Protein AF-A0A7C1R2R0-F1 (afdb_monomer_lite)

Radius of gyration: 21.99 Å; chains: 1; bounding box: 55×28×48 Å

pLDDT: mean 86.56, std 13.17, range [48.84, 98.44]

Secondary structure (DSSP, 8-state):
-HHHHHHHHHHHHHHHHTT--HHHHHHHTTPPTTHHHHHHTTSSPPPHHHHHHHHHHTT-------------HHHHHHHHHHHHHHHHHHHHHHHTT-

Structure (mmCIF, N/CA/C/O backbone):
data_AF-A0A7C1R2R0-F1
#
_entry.id   AF-A0A7C1R2R0-F1
#
loop_
_atom_site.group_PDB
_atom_site.id
_atom_site.type_symbol
_atom_site.label_atom_id
_atom_site.label_alt_id
_atom_site.label_comp_id
_atom_site.label_asym_id
_atom_site.label_entity_id
_atom_site.label_seq_id
_atom_site.pdbx_PDB_ins_code
_atom_site.Cartn_x
_atom_site.Cartn_y
_atom_site.Cartn_z
_atom_site.occupancy
_atom_site.B_iso_or_equiv
_atom_site.auth_seq_id
_atom_site.auth_comp_id
_atom_site.auth_asym_id
_atom_site.auth_atom_id
_atom_site.pdbx_PDB_model_num
ATOM 1 N N . MET A 1 1 ? -2.686 8.538 -13.644 1.00 67.88 1 MET A N 1
ATOM 2 C CA . MET A 1 1 ? -3.013 8.957 -12.246 1.00 67.88 1 MET A CA 1
ATOM 3 C C . MET A 1 1 ? -4.174 8.150 -11.672 1.00 67.88 1 MET A C 1
ATOM 5 O O . MET A 1 1 ? -4.159 7.861 -10.477 1.00 67.88 1 MET A O 1
ATOM 9 N N . ALA A 1 2 ? -5.168 7.780 -12.486 1.00 84.81 2 ALA A N 1
ATOM 10 C CA . ALA A 1 2 ? -6.289 6.938 -12.067 1.00 84.81 2 ALA A CA 1
ATOM 11 C C . ALA A 1 2 ? -5.832 5.548 -11.580 1.00 84.81 2 ALA A C 1
ATOM 13 O O . ALA A 1 2 ? -6.303 5.059 -10.558 1.00 84.81 2 ALA A O 1
ATOM 14 N N . GLU A 1 3 ? -4.840 4.964 -12.249 1.00 84.50 3 GLU A N 1
ATOM 15 C CA . GLU A 1 3 ? -4.231 3.666 -11.942 1.00 84.50 3 GLU A CA 1
ATOM 16 C C . GLU A 1 3 ? -3.586 3.676 -10.557 1.00 84.50 3 GLU A C 1
ATOM 18 O O . GLU A 1 3 ? -3.796 2.775 -9.748 1.00 84.50 3 GLU A O 1
ATOM 23 N N . TYR A 1 4 ? -2.849 4.747 -10.252 1.00 87.19 4 TYR A N 1
ATOM 24 C CA . TYR A 1 4 ? -2.237 4.931 -8.944 1.00 87.19 4 TYR A CA 1
ATOM 25 C C . TYR A 1 4 ? -3.295 5.087 -7.845 1.00 87.19 4 TYR A C 1
ATOM 27 O O . TYR A 1 4 ? -3.208 4.424 -6.814 1.00 87.19 4 TYR A O 1
ATOM 35 N N . ARG A 1 5 ? -4.338 5.902 -8.067 1.00 91.50 5 ARG A N 1
ATOM 36 C CA . ARG A 1 5 ? -5.448 6.037 -7.106 1.00 91.50 5 ARG A CA 1
ATOM 37 C C . ARG A 1 5 ? -6.160 4.707 -6.866 1.00 91.50 5 ARG A C 1
ATOM 39 O O . ARG A 1 5 ? -6.454 4.388 -5.718 1.00 91.50 5 ARG A O 1
ATOM 46 N N . ARG A 1 6 ? -6.372 3.911 -7.919 1.00 92.69 6 ARG A N 1
ATOM 47 C CA . ARG A 1 6 ? -6.936 2.558 -7.820 1.00 92.69 6 ARG A CA 1
ATOM 48 C C . ARG A 1 6 ? -6.047 1.642 -6.983 1.00 92.69 6 ARG A C 1
ATOM 50 O O . ARG A 1 6 ? -6.557 0.967 -6.094 1.00 92.69 6 ARG A O 1
ATOM 57 N N . LEU A 1 7 ? -4.733 1.649 -7.217 1.00 93.06 7 LEU A N 1
ATOM 58 C CA . LEU A 1 7 ? -3.778 0.879 -6.419 1.00 93.06 7 LEU A CA 1
ATOM 59 C C . LEU A 1 7 ? -3.842 1.262 -4.935 1.00 93.06 7 LEU A C 1
ATOM 61 O O . LEU A 1 7 ? -3.953 0.383 -4.086 1.00 93.06 7 LEU A O 1
ATOM 65 N N . ILE A 1 8 ? -3.818 2.560 -4.618 1.00 95.56 8 ILE A N 1
ATOM 66 C CA . ILE A 1 8 ? -3.942 3.024 -3.230 1.00 95.56 8 ILE A CA 1
ATOM 67 C C . ILE A 1 8 ? -5.283 2.597 -2.628 1.00 95.56 8 ILE A C 1
ATOM 69 O O . ILE A 1 8 ? -5.301 2.090 -1.511 1.00 95.56 8 ILE A O 1
ATOM 73 N N . GLY A 1 9 ? -6.383 2.705 -3.377 1.00 96.31 9 GLY A N 1
ATOM 74 C CA . GLY A 1 9 ? -7.696 2.221 -2.944 1.00 96.31 9 GLY A CA 1
ATOM 75 C C . GLY A 1 9 ? -7.699 0.733 -2.576 1.00 96.31 9 GLY A C 1
ATOM 76 O O . GLY A 1 9 ? -8.258 0.363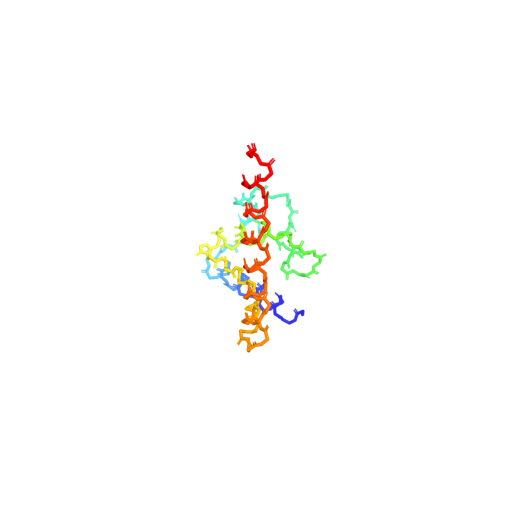 -1.547 1.00 96.31 9 GLY A O 1
ATOM 77 N N . LEU A 1 10 ? -7.013 -0.114 -3.351 1.00 96.56 10 LEU A N 1
ATOM 78 C CA . LEU A 1 10 ? -6.868 -1.544 -3.044 1.00 96.56 10 LEU A CA 1
ATOM 79 C C . LEU A 1 10 ? -6.063 -1.786 -1.757 1.00 96.56 10 LEU A C 1
ATOM 81 O O . LEU A 1 10 ? -6.443 -2.633 -0.947 1.00 96.56 10 LEU A O 1
ATOM 85 N N . LEU A 1 11 ? -4.980 -1.034 -1.540 1.00 97.50 11 LEU A N 1
ATOM 86 C CA . LEU A 1 11 ? -4.182 -1.127 -0.312 1.00 97.50 11 LEU A CA 1
ATOM 87 C C . LEU A 1 11 ? -4.986 -0.674 0.917 1.00 97.50 11 LEU A C 1
ATOM 89 O O . LEU A 1 11 ? -4.966 -1.350 1.946 1.00 97.50 11 LEU A O 1
ATOM 93 N N . VAL A 1 12 ? -5.745 0.420 0.799 1.00 98.19 12 VAL A N 1
ATOM 94 C CA . VAL A 1 12 ? -6.642 0.921 1.855 1.00 98.19 12 VAL A CA 1
ATOM 95 C C . VAL A 1 12 ? -7.717 -0.109 2.187 1.00 98.19 12 VAL A C 1
ATOM 97 O O . VAL A 1 12 ? -7.896 -0.451 3.357 1.00 98.19 12 VAL A O 1
ATOM 100 N N . ALA A 1 13 ? -8.394 -0.647 1.171 1.00 98.12 13 ALA A N 1
ATOM 101 C CA . ALA A 1 13 ? -9.424 -1.662 1.354 1.00 98.12 13 ALA A CA 1
ATOM 102 C C . ALA A 1 13 ? -8.856 -2.903 2.056 1.00 98.12 13 ALA A C 1
ATOM 104 O O . ALA A 1 13 ? -9.445 -3.399 3.016 1.00 98.12 13 ALA A O 1
ATOM 105 N N . ARG A 1 14 ? -7.665 -3.369 1.650 1.00 98.25 14 ARG A N 1
ATOM 106 C CA . ARG A 1 14 ? -7.008 -4.502 2.310 1.00 98.25 14 ARG A CA 1
ATOM 107 C C . ARG A 1 14 ? -6.654 -4.202 3.766 1.00 98.25 14 ARG A C 1
ATOM 109 O O . ARG A 1 14 ? -6.884 -5.047 4.628 1.00 98.25 14 ARG A O 1
ATOM 116 N N . ARG A 1 15 ? -6.130 -3.010 4.065 1.00 98.12 15 ARG A N 1
ATOM 117 C CA . ARG A 1 15 ? -5.848 -2.580 5.444 1.00 98.12 15 ARG A CA 1
ATOM 118 C C . ARG A 1 15 ? -7.113 -2.609 6.307 1.00 98.12 15 ARG A C 1
ATOM 120 O O . ARG A 1 15 ? -7.074 -3.121 7.425 1.00 98.12 15 ARG A O 1
ATOM 127 N N . GLN A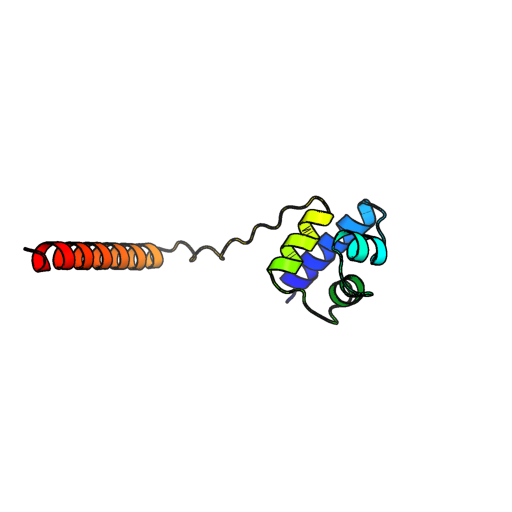 1 16 ? -8.224 -2.094 5.783 1.00 98.19 16 GLN A N 1
ATOM 128 C CA . GLN A 1 16 ? -9.516 -2.080 6.473 1.00 98.19 16 GLN A CA 1
ATOM 129 C C . GLN A 1 16 ? -10.073 -3.493 6.697 1.00 98.19 16 GLN A C 1
ATOM 131 O O . GLN A 1 16 ? -10.546 -3.781 7.793 1.00 98.19 16 GLN A O 1
ATOM 136 N N . GLN A 1 17 ? -9.949 -4.399 5.720 1.00 98.44 17 GLN A N 1
ATOM 137 C CA . GLN A 1 17 ? -10.317 -5.816 5.883 1.00 98.44 17 GLN A CA 1
ATOM 138 C C . GLN A 1 17 ? -9.545 -6.491 7.025 1.00 98.44 17 GLN A C 1
ATOM 140 O O . GLN A 1 17 ? -10.103 -7.302 7.758 1.00 98.44 17 GLN A O 1
ATOM 145 N N . LEU A 1 18 ? -8.269 -6.133 7.197 1.00 97.94 18 LEU A N 1
ATOM 146 C CA . LEU A 1 18 ? -7.420 -6.611 8.291 1.00 97.94 18 LEU A CA 1
ATOM 147 C C . LEU A 1 18 ? -7.668 -5.880 9.623 1.00 97.94 18 LEU A C 1
ATOM 149 O O . LEU A 1 18 ? -7.000 -6.187 10.607 1.00 97.94 18 LEU A O 1
ATOM 153 N N . LYS A 1 19 ? -8.599 -4.915 9.659 1.00 98.19 19 LYS A N 1
ATOM 154 C CA . LYS A 1 19 ? -8.914 -4.063 10.819 1.00 98.19 19 LYS A CA 1
ATOM 155 C C . LYS A 1 19 ? -7.700 -3.313 11.384 1.00 98.19 19 LYS A C 1
ATOM 157 O O . LYS A 1 19 ? -7.638 -3.044 12.577 1.00 98.19 19 LYS A O 1
ATOM 162 N N . LEU A 1 20 ? -6.740 -2.958 10.528 1.00 97.56 20 LEU A N 1
ATOM 163 C CA . LEU A 1 20 ? -5.549 -2.206 10.925 1.00 97.56 20 LEU A CA 1
ATOM 164 C C . LEU A 1 20 ? -5.780 -0.705 10.782 1.00 97.56 20 LEU A C 1
ATOM 166 O O . LEU A 1 20 ? -6.307 -0.237 9.768 1.00 97.56 20 LEU A O 1
ATOM 170 N N . THR A 1 21 ? -5.321 0.074 11.750 1.00 97.12 21 THR A N 1
ATOM 171 C CA . THR A 1 21 ? -5.240 1.531 11.637 1.00 97.12 21 THR A CA 1
ATOM 172 C C . THR A 1 21 ? -4.039 1.943 10.781 1.00 97.12 21 THR A C 1
ATOM 174 O O . THR A 1 21 ? -3.146 1.152 10.472 1.00 97.12 21 THR A O 1
ATOM 177 N N . GLN A 1 22 ? -3.991 3.213 10.373 1.00 96.81 22 GLN A N 1
ATOM 178 C CA . GLN A 1 22 ? -2.807 3.762 9.701 1.00 96.81 22 GLN A CA 1
ATOM 179 C C . GLN A 1 22 ? -1.578 3.750 10.626 1.00 96.81 22 GLN A C 1
ATOM 181 O O . GLN A 1 22 ? -0.457 3.573 10.148 1.00 96.81 22 GLN A O 1
ATOM 186 N N . VAL A 1 23 ? -1.791 3.914 11.938 1.00 96.38 23 VAL A N 1
ATOM 187 C CA . VAL A 1 23 ? -0.742 3.849 12.964 1.00 96.38 23 VAL A CA 1
ATOM 188 C C . VAL A 1 23 ? -0.169 2.438 13.040 1.00 96.38 23 VAL A C 1
ATOM 190 O O . VAL A 1 23 ? 1.045 2.291 12.954 1.00 96.38 23 VAL A O 1
ATOM 193 N N . ASP A 1 24 ? -1.012 1.402 13.060 1.00 96.44 24 ASP A N 1
ATOM 194 C CA . ASP A 1 24 ? -0.549 0.006 13.085 1.00 96.44 24 ASP A CA 1
ATOM 195 C C . ASP A 1 24 ? 0.365 -0.316 11.900 1.00 96.44 24 ASP A C 1
ATOM 197 O O . ASP A 1 24 ? 1.404 -0.959 12.059 1.00 96.44 24 ASP A O 1
ATOM 201 N N . VAL A 1 25 ? 0.009 0.159 10.700 1.00 96.44 25 VAL A N 1
ATOM 202 C CA . VAL A 1 25 ? 0.832 -0.047 9.500 1.00 96.44 25 VAL A CA 1
ATOM 203 C C . VAL A 1 25 ? 2.142 0.740 9.579 1.00 96.44 25 VAL A C 1
ATOM 205 O O . VAL A 1 25 ? 3.187 0.183 9.243 1.00 96.44 25 VAL A O 1
ATOM 208 N N . ASN A 1 26 ? 2.130 1.992 10.058 1.00 96.12 26 ASN A N 1
ATOM 209 C CA . ASN A 1 26 ? 3.372 2.743 10.290 1.00 96.12 26 ASN A CA 1
ATOM 210 C C . ASN A 1 26 ? 4.291 1.990 11.264 1.00 96.12 26 ASN A C 1
ATOM 212 O O . ASN A 1 26 ? 5.472 1.817 10.958 1.00 96.12 26 ASN A O 1
ATOM 216 N N . THR A 1 27 ? 3.749 1.481 12.374 1.00 95.12 27 THR A N 1
ATOM 217 C CA . THR A 1 27 ? 4.498 0.724 13.387 1.00 95.12 27 THR A CA 1
ATOM 218 C C . THR A 1 27 ? 5.096 -0.555 12.801 1.00 95.12 27 THR A C 1
ATOM 220 O O . THR A 1 27 ? 6.299 -0.785 12.939 1.00 95.12 27 THR A O 1
ATOM 223 N N . ARG A 1 28 ? 4.314 -1.351 12.058 1.00 95.00 28 ARG A N 1
ATOM 224 C CA . ARG A 1 28 ? 4.809 -2.561 11.366 1.00 95.00 28 ARG A CA 1
ATOM 225 C C . ARG A 1 28 ? 5.923 -2.244 10.366 1.00 95.00 28 ARG A C 1
ATOM 227 O O . ARG A 1 28 ? 6.949 -2.920 10.314 1.00 95.00 28 ARG A O 1
ATOM 234 N N . MET A 1 29 ? 5.773 -1.150 9.622 1.00 94.50 29 MET A N 1
ATOM 235 C CA . MET A 1 29 ? 6.776 -0.688 8.663 1.00 94.50 29 MET A CA 1
ATOM 236 C C . MET A 1 29 ? 7.944 0.082 9.304 1.00 94.50 29 MET A C 1
ATOM 238 O O . MET A 1 29 ? 8.879 0.448 8.586 1.00 94.50 29 MET A O 1
ATOM 242 N N . ARG A 1 30 ? 7.939 0.319 10.623 1.00 94.25 30 ARG A N 1
ATOM 243 C CA . ARG A 1 30 ? 8.914 1.176 11.326 1.00 94.25 30 ARG A CA 1
ATOM 244 C C . ARG A 1 30 ? 9.070 2.549 10.657 1.00 94.25 30 ARG A C 1
ATOM 246 O O . ARG A 1 30 ? 10.183 3.005 10.400 1.00 94.25 30 ARG A O 1
ATOM 253 N N . LEU A 1 31 ? 7.950 3.162 10.282 1.00 90.56 31 LEU A N 1
ATOM 254 C CA . LEU A 1 31 ? 7.911 4.488 9.666 1.00 90.56 31 LEU A CA 1
ATOM 255 C C . LEU A 1 31 ? 7.645 5.556 10.719 1.00 90.56 31 LEU A C 1
ATOM 257 O O . LEU A 1 31 ? 6.934 5.308 11.686 1.00 90.56 31 LEU A O 1
ATOM 261 N N . GLY A 1 32 ? 8.168 6.759 10.476 1.00 83.94 32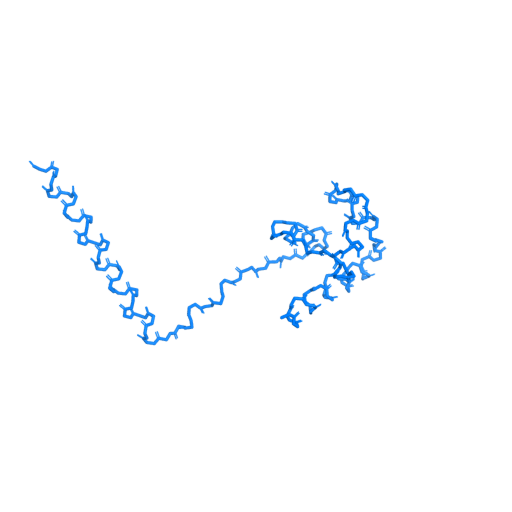 GLY A N 1
ATOM 262 C CA . GLY A 1 32 ? 7.795 7.933 11.258 1.00 83.94 32 GLY A CA 1
ATOM 263 C C . GLY A 1 32 ? 6.305 8.248 11.131 1.00 83.94 32 GLY A C 1
ATOM 264 O O . GLY A 1 32 ? 5.666 7.926 10.118 1.00 83.94 32 GLY A O 1
ATOM 265 N N . ASP A 1 33 ? 5.777 8.907 12.158 1.00 78.81 33 ASP A N 1
ATOM 266 C CA . ASP A 1 33 ? 4.344 9.104 12.327 1.00 78.81 33 ASP A CA 1
ATOM 267 C C . ASP A 1 33 ? 3.685 9.747 11.096 1.00 78.81 33 ASP A C 1
ATOM 269 O O . ASP A 1 33 ? 4.212 10.647 10.428 1.00 78.81 33 ASP A O 1
ATOM 273 N N . ASN A 1 34 ? 2.493 9.243 10.776 1.00 91.12 34 ASN A N 1
ATOM 274 C CA . ASN A 1 34 ? 1.604 9.734 9.721 1.00 91.12 34 ASN A CA 1
ATOM 275 C C . ASN A 1 34 ? 2.083 9.551 8.266 1.00 91.12 34 ASN A C 1
ATOM 277 O O . ASN A 1 34 ? 1.511 10.170 7.362 1.00 91.12 34 ASN A O 1
ATOM 281 N N . LEU A 1 35 ? 3.084 8.710 7.965 1.00 94.19 35 LEU A N 1
ATOM 282 C CA . LEU A 1 35 ? 3.442 8.445 6.559 1.00 94.19 35 LEU A CA 1
ATOM 283 C C . LEU A 1 35 ? 2.315 7.751 5.785 1.00 94.19 35 LEU A C 1
ATOM 285 O O . LEU A 1 35 ? 1.928 8.250 4.728 1.00 94.19 35 LEU A O 1
ATOM 289 N N . VAL A 1 36 ? 1.749 6.669 6.327 1.00 96.19 36 VAL A N 1
ATOM 290 C CA . VAL A 1 36 ? 0.626 5.952 5.694 1.00 96.19 36 VAL A CA 1
ATOM 291 C C . VAL A 1 36 ? -0.584 6.874 5.515 1.00 96.19 36 VAL A C 1
ATOM 293 O O . VAL A 1 36 ? -1.165 6.905 4.437 1.00 96.19 36 VAL A O 1
ATOM 296 N N . ASN A 1 37 ? -0.902 7.721 6.503 1.00 96.50 37 ASN A N 1
ATOM 297 C CA . ASN A 1 37 ? -1.961 8.729 6.370 1.00 96.50 37 ASN A CA 1
ATOM 298 C C . ASN A 1 37 ? -1.731 9.657 5.163 1.00 96.50 37 ASN A C 1
ATOM 300 O O . ASN A 1 37 ? -2.649 9.905 4.380 1.00 96.50 37 ASN A O 1
ATOM 304 N N . ARG A 1 38 ? -0.498 10.143 4.976 1.00 95.94 38 ARG A N 1
ATOM 305 C CA . ARG A 1 38 ? -0.153 11.005 3.837 1.00 95.94 38 ARG A CA 1
ATOM 306 C C . ARG A 1 38 ? -0.226 10.274 2.499 1.00 95.94 38 ARG A C 1
ATOM 308 O O . ARG A 1 38 ? -0.595 10.905 1.510 1.00 95.94 38 ARG A O 1
ATOM 315 N N . TRP A 1 39 ? 0.115 8.987 2.465 1.00 96.12 39 TRP A N 1
ATOM 316 C CA . TRP A 1 39 ? 0.002 8.159 1.262 1.00 96.12 39 TRP A CA 1
ATOM 317 C C . TRP A 1 39 ? -1.456 7.915 0.874 1.00 96.12 39 TRP A C 1
ATOM 319 O O . TRP A 1 39 ? -1.820 8.129 -0.279 1.00 96.12 39 TRP A O 1
ATOM 329 N N . GLU A 1 40 ? -2.303 7.546 1.834 1.00 96.31 40 GLU A N 1
ATOM 330 C CA . GLU A 1 40 ? -3.729 7.284 1.592 1.00 96.31 40 GLU A CA 1
ATOM 331 C C . GLU A 1 40 ? -4.495 8.543 1.166 1.00 96.31 40 GLU A C 1
ATOM 333 O O . GLU A 1 40 ? -5.407 8.464 0.349 1.00 96.31 40 GLU A O 1
ATOM 338 N N . ASN A 1 41 ? -4.086 9.715 1.660 1.00 95.69 41 ASN A N 1
ATOM 339 C CA . ASN A 1 41 ? -4.681 11.004 1.295 1.00 95.69 41 ASN A CA 1
ATOM 340 C C . ASN A 1 41 ? -4.011 11.682 0.090 1.00 95.69 41 ASN A C 1
ATOM 342 O O . ASN A 1 41 ? -4.274 12.855 -0.172 1.00 95.69 41 ASN A O 1
ATOM 346 N N . PHE A 1 42 ? -3.115 10.994 -0.625 1.00 94.81 42 PHE A N 1
ATOM 347 C CA . PHE A 1 42 ? -2.401 11.534 -1.792 1.00 94.81 42 PHE A CA 1
ATOM 348 C C . PHE A 1 42 ? -1.595 12.819 -1.518 1.00 94.81 42 PHE A C 1
ATOM 350 O O . PHE A 1 42 ? -1.232 13.537 -2.447 1.00 94.81 42 PHE A O 1
ATOM 357 N N . ARG A 1 43 ? -1.278 13.108 -0.249 1.00 94.50 43 ARG A N 1
ATOM 358 C CA . ARG A 1 43 ? -0.447 14.257 0.156 1.00 94.50 43 ARG A CA 1
ATOM 359 C C . ARG A 1 43 ? 1.039 13.999 -0.084 1.00 94.50 43 ARG A C 1
ATOM 361 O O . ARG A 1 43 ? 1.833 14.931 -0.140 1.00 94.50 43 ARG A O 1
ATOM 368 N N . ARG A 1 44 ? 1.432 12.726 -0.172 1.00 91.81 44 ARG A N 1
ATOM 369 C CA . ARG A 1 44 ? 2.791 12.285 -0.495 1.00 91.81 44 ARG A CA 1
ATOM 370 C C . ARG A 1 44 ? 2.740 10.940 -1.204 1.00 91.81 44 ARG A C 1
ATOM 372 O O . ARG A 1 44 ? 1.907 10.106 -0.874 1.00 91.81 44 ARG A O 1
ATOM 379 N N . PHE A 1 45 ? 3.691 10.698 -2.096 1.00 90.81 45 PHE A N 1
ATOM 380 C CA . PHE A 1 45 ? 3.844 9.412 -2.769 1.00 90.81 45 PHE A CA 1
ATOM 381 C C . PHE A 1 45 ? 4.910 8.555 -2.058 1.00 90.81 45 PHE A C 1
ATOM 383 O O . PHE A 1 45 ? 5.988 9.070 -1.729 1.00 90.81 45 PHE A O 1
ATOM 390 N N . PRO A 1 46 ? 4.651 7.261 -1.796 1.00 90.81 46 PRO A N 1
ATOM 391 C CA . PRO A 1 46 ? 5.691 6.326 -1.404 1.00 90.81 46 PRO A CA 1
ATOM 392 C C . PRO A 1 46 ? 6.664 6.135 -2.570 1.00 90.81 46 PRO A C 1
ATOM 394 O O . PRO A 1 46 ? 6.255 5.979 -3.719 1.00 90.81 46 PRO A O 1
ATOM 397 N N . LYS A 1 47 ? 7.966 6.087 -2.273 1.00 89.31 47 LYS A N 1
ATOM 398 C CA . LYS A 1 47 ? 8.957 5.604 -3.245 1.00 89.31 47 LYS A CA 1
ATOM 399 C C . LYS A 1 47 ? 8.698 4.120 -3.542 1.00 89.31 47 LYS A C 1
ATOM 401 O O . LYS A 1 47 ? 8.196 3.410 -2.671 1.00 89.31 47 LYS A O 1
ATOM 406 N N . GLY A 1 48 ? 9.100 3.637 -4.720 1.00 87.88 48 GLY A N 1
ATOM 407 C CA . GLY A 1 48 ? 8.856 2.256 -5.174 1.00 87.88 48 GLY A CA 1
ATOM 408 C C . GLY A 1 48 ? 9.100 1.168 -4.111 1.00 87.88 48 GLY A C 1
ATOM 409 O O . GLY A 1 48 ? 8.172 0.423 -3.799 1.00 87.88 48 GLY A O 1
ATOM 410 N N . PRO A 1 49 ? 10.277 1.119 -3.453 1.00 90.69 49 PRO A N 1
ATOM 411 C CA . PRO A 1 49 ? 10.544 0.134 -2.399 1.00 90.69 49 PRO A CA 1
ATOM 412 C C . PRO A 1 49 ? 9.582 0.211 -1.202 1.00 90.69 49 PRO A C 1
ATOM 414 O O . PRO A 1 49 ? 9.228 -0.812 -0.619 1.00 90.69 49 PRO A O 1
ATOM 417 N N . MET A 1 50 ? 9.120 1.413 -0.844 1.00 92.75 50 MET A N 1
ATOM 418 C CA . MET A 1 50 ? 8.155 1.610 0.243 1.00 92.75 50 MET A CA 1
ATOM 419 C C . MET A 1 50 ? 6.752 1.166 -0.132 1.00 92.75 50 MET A C 1
ATOM 421 O O . MET A 1 50 ? 6.064 0.593 0.706 1.00 92.75 50 MET A O 1
ATOM 425 N N . LEU A 1 51 ? 6.352 1.357 -1.386 1.00 93.19 51 LEU A N 1
ATOM 426 C CA . LEU A 1 51 ? 5.081 0.845 -1.889 1.00 93.19 51 LEU A CA 1
ATOM 427 C C . LEU A 1 51 ? 5.054 -0.691 -1.873 1.00 93.19 51 LEU A C 1
ATOM 429 O O . LEU A 1 51 ? 4.076 -1.289 -1.430 1.00 93.19 51 LEU A O 1
ATOM 433 N N . ILE A 1 52 ? 6.155 -1.330 -2.284 1.00 93.31 52 ILE A N 1
ATOM 434 C CA . ILE A 1 52 ? 6.306 -2.792 -2.230 1.00 93.31 52 ILE A CA 1
ATOM 435 C C . ILE A 1 52 ? 6.252 -3.285 -0.781 1.00 93.31 52 ILE A C 1
ATOM 437 O O . ILE A 1 52 ? 5.551 -4.253 -0.484 1.00 93.31 52 ILE A O 1
ATOM 441 N N . ARG A 1 53 ? 6.968 -2.619 0.133 1.00 94.62 53 ARG A N 1
ATOM 442 C CA . ARG A 1 53 ? 6.953 -2.974 1.556 1.00 94.62 53 ARG A CA 1
ATOM 443 C C . ARG A 1 53 ? 5.560 -2.821 2.163 1.00 94.62 53 ARG A C 1
ATOM 445 O O . ARG A 1 53 ? 5.120 -3.719 2.867 1.00 94.62 53 ARG A O 1
ATOM 452 N N . TRP A 1 54 ? 4.856 -1.735 1.853 1.00 96.00 54 TRP A N 1
ATOM 453 C CA . TRP A 1 54 ? 3.494 -1.509 2.334 1.00 96.00 54 TRP A CA 1
ATOM 454 C C . TRP A 1 54 ? 2.546 -2.626 1.889 1.00 96.00 54 TRP A C 1
ATOM 456 O O . TRP A 1 54 ? 1.833 -3.184 2.718 1.00 96.00 54 TRP A O 1
ATOM 466 N N . ALA A 1 55 ? 2.596 -3.023 0.615 1.00 96.38 55 ALA A N 1
ATOM 467 C CA . ALA A 1 55 ? 1.818 -4.158 0.125 1.00 96.38 55 ALA A CA 1
ATOM 468 C C . ALA A 1 55 ? 2.142 -5.455 0.893 1.00 96.38 55 ALA A C 1
ATOM 470 O O . ALA A 1 55 ? 1.224 -6.159 1.314 1.00 96.38 55 ALA A O 1
ATOM 471 N N . ARG A 1 56 ? 3.429 -5.737 1.143 1.00 95.94 56 ARG A N 1
ATOM 472 C CA . ARG A 1 56 ? 3.860 -6.930 1.895 1.00 95.94 56 ARG A CA 1
ATOM 473 C C . ARG A 1 56 ? 3.322 -6.965 3.326 1.00 95.94 56 ARG A C 1
ATOM 475 O O . ARG A 1 56 ? 2.845 -8.014 3.742 1.00 95.94 56 ARG A O 1
ATOM 482 N N . GLU A 1 57 ? 3.328 -5.843 4.047 1.00 96.25 57 GLU A N 1
ATOM 483 C CA . GLU A 1 57 ? 2.769 -5.770 5.414 1.00 96.25 57 GLU A CA 1
ATOM 484 C C . GLU A 1 57 ? 1.257 -6.044 5.471 1.00 96.25 57 GLU A C 1
ATOM 486 O O . GLU A 1 57 ? 0.717 -6.411 6.515 1.00 96.25 57 GLU A O 1
ATOM 491 N N . LEU A 1 58 ? 0.564 -5.883 4.342 1.00 97.44 58 LEU A N 1
ATOM 492 C CA . LEU A 1 58 ? -0.855 -6.202 4.182 1.00 97.44 58 LEU A CA 1
ATOM 493 C C . LEU A 1 58 ? -1.095 -7.624 3.636 1.00 97.44 58 LEU A C 1
ATOM 495 O O . LEU A 1 58 ? -2.231 -7.985 3.302 1.00 97.44 58 LEU A O 1
ATOM 499 N N . GLY A 1 59 ? -0.036 -8.433 3.528 1.00 96.25 59 GLY A N 1
ATOM 500 C CA . GLY A 1 59 ? -0.080 -9.788 2.979 1.00 96.25 59 GLY A CA 1
ATOM 501 C C . GLY A 1 59 ? -0.291 -9.828 1.464 1.00 96.25 59 GLY A C 1
ATOM 502 O O . GLY A 1 59 ? -0.795 -10.819 0.944 1.00 96.25 59 GLY A O 1
ATOM 503 N N . LEU A 1 60 ? 0.045 -8.749 0.752 1.00 95.88 60 LEU A N 1
ATOM 504 C CA . LEU A 1 60 ? -0.080 -8.652 -0.700 1.00 95.88 60 LEU A CA 1
ATOM 505 C C . LEU A 1 60 ? 1.288 -8.728 -1.378 1.00 95.88 60 LEU A C 1
ATOM 507 O O . LEU A 1 60 ? 2.313 -8.295 -0.846 1.00 95.88 60 LEU A O 1
ATOM 511 N N . ARG A 1 61 ? 1.290 -9.214 -2.620 1.00 91.25 61 ARG A N 1
ATOM 512 C CA . ARG A 1 61 ? 2.453 -9.171 -3.506 1.00 91.25 61 ARG A CA 1
ATOM 513 C C . ARG A 1 61 ? 2.230 -8.106 -4.572 1.00 91.25 61 ARG A C 1
ATOM 515 O O . ARG A 1 61 ? 1.322 -8.230 -5.386 1.00 91.25 61 ARG A O 1
ATOM 522 N N . LEU A 1 62 ? 3.076 -7.078 -4.583 1.00 88.94 62 LEU A N 1
ATOM 523 C CA . LEU A 1 62 ? 3.109 -6.114 -5.679 1.00 88.94 62 LEU A CA 1
ATOM 524 C C . LEU A 1 62 ? 3.930 -6.707 -6.831 1.00 88.94 62 LEU A C 1
ATOM 526 O O . LEU A 1 62 ? 5.092 -7.069 -6.634 1.00 88.94 62 LEU A O 1
ATOM 530 N N . ILE A 1 63 ? 3.332 -6.816 -8.014 1.00 84.19 63 ILE A N 1
ATOM 531 C CA . ILE A 1 63 ? 4.022 -7.232 -9.236 1.00 84.19 63 ILE A CA 1
ATOM 532 C C . ILE A 1 63 ? 4.188 -5.980 -10.085 1.00 84.19 63 ILE A C 1
ATOM 534 O O . ILE A 1 63 ? 3.205 -5.380 -10.512 1.00 84.19 63 ILE A O 1
ATOM 538 N N . VAL A 1 64 ? 5.437 -5.567 -10.286 1.00 76.12 64 VAL A N 1
ATOM 539 C CA . VAL A 1 64 ? 5.765 -4.538 -11.267 1.00 76.12 64 VAL A CA 1
ATOM 540 C C . VAL A 1 64 ? 6.095 -5.278 -12.545 1.00 76.12 64 VAL A C 1
ATOM 542 O O . VAL A 1 64 ? 7.199 -5.790 -12.712 1.00 76.12 64 VAL A O 1
ATOM 545 N N . SER A 1 65 ? 5.114 -5.380 -13.425 1.00 73.62 65 SER A N 1
ATOM 546 C CA . SER A 1 65 ? 5.410 -5.625 -14.821 1.00 73.62 65 SER A CA 1
ATOM 547 C C . SER A 1 65 ? 5.886 -4.295 -15.392 1.00 73.62 65 SER A C 1
ATOM 549 O O . SER A 1 65 ? 5.215 -3.272 -15.222 1.00 73.62 65 SER A O 1
ATOM 551 N N . SER A 1 66 ? 7.015 -4.295 -16.105 1.00 62.06 66 SER A N 1
ATOM 552 C CA . SER A 1 66 ? 7.120 -3.333 -17.202 1.00 62.06 66 SER A CA 1
ATOM 553 C C . SER A 1 66 ? 5.817 -3.485 -17.989 1.00 62.06 66 SER A C 1
ATOM 555 O O . SER A 1 66 ? 5.392 -4.640 -18.151 1.00 62.06 66 SER A O 1
ATOM 557 N N . PRO A 1 67 ? 5.158 -2.410 -18.473 1.00 56.62 67 PRO A N 1
ATOM 558 C CA . PRO A 1 67 ? 4.314 -2.628 -19.635 1.00 56.62 67 PRO A CA 1
ATOM 559 C C . PRO A 1 67 ? 5.190 -3.471 -20.548 1.00 56.62 67 PRO A C 1
ATOM 561 O O . PRO A 1 67 ? 6.384 -3.165 -20.712 1.00 56.62 67 PRO A O 1
ATOM 564 N N . CYS A 1 68 ? 4.678 -4.630 -20.957 1.00 48.84 68 CYS A N 1
ATOM 565 C CA . CYS A 1 68 ? 5.260 -5.327 -22.081 1.00 48.84 68 CYS A CA 1
ATOM 566 C C . CYS A 1 68 ? 5.714 -4.214 -23.025 1.00 48.84 68 CYS A C 1
ATOM 568 O O . CYS A 1 68 ? 4.931 -3.307 -23.305 1.00 48.84 68 CYS A O 1
ATOM 570 N N . LEU A 1 69 ? 6.998 -4.190 -23.403 1.00 49.84 69 LEU A N 1
ATOM 571 C CA . LEU A 1 69 ? 7.315 -3.708 -24.740 1.00 49.84 69 LEU A CA 1
ATOM 572 C C . LEU A 1 69 ? 6.192 -4.307 -25.566 1.00 49.84 69 LEU A C 1
ATOM 574 O O . LEU A 1 69 ? 6.149 -5.538 -25.582 1.00 49.84 69 LEU A O 1
ATOM 578 N N . ASP A 1 70 ? 5.193 -3.513 -25.975 1.00 49.72 70 ASP A N 1
ATOM 579 C CA . ASP A 1 70 ? 3.981 -4.066 -26.567 1.00 49.72 70 ASP A CA 1
ATOM 580 C C . ASP A 1 70 ? 4.511 -5.005 -27.631 1.00 49.72 70 ASP A C 1
ATOM 582 O O . ASP A 1 70 ? 5.244 -4.537 -28.510 1.00 49.72 70 ASP A O 1
ATOM 586 N N . TYR A 1 71 ? 4.349 -6.320 -27.415 1.00 52.22 71 TYR A N 1
ATOM 587 C CA . TYR A 1 71 ? 5.120 -7.298 -28.166 1.00 52.22 71 TYR A CA 1
ATOM 588 C C . TYR A 1 71 ? 4.540 -7.214 -29.560 1.00 52.22 71 TYR A C 1
ATOM 590 O O . TYR A 1 71 ? 3.451 -7.700 -29.851 1.00 52.22 71 TYR A O 1
ATOM 598 N N . THR A 1 72 ? 5.222 -6.438 -30.375 1.00 57.50 72 THR A N 1
ATOM 599 C CA . THR A 1 72 ? 4.812 -6.012 -31.692 1.00 57.50 72 THR A CA 1
ATOM 600 C C . THR A 1 72 ? 5.875 -6.556 -32.628 1.00 57.50 72 THR A C 1
ATOM 602 O O . THR A 1 72 ? 7.033 -6.718 -32.243 1.00 57.50 72 THR A O 1
ATOM 605 N N . PRO A 1 73 ? 5.563 -6.791 -33.902 1.00 63.22 73 PRO A N 1
ATOM 606 C CA . PRO A 1 73 ? 6.583 -7.195 -34.870 1.00 63.22 73 PRO A CA 1
ATOM 607 C C . PRO A 1 73 ? 7.792 -6.232 -34.936 1.00 63.22 73 PRO A C 1
ATOM 609 O O . PRO A 1 73 ? 8.875 -6.600 -35.388 1.00 63.22 73 PRO A O 1
ATOM 612 N N . ALA A 1 74 ? 7.635 -4.986 -34.469 1.00 65.00 74 ALA A N 1
ATOM 613 C CA . ALA A 1 74 ? 8.726 -4.031 -34.305 1.00 65.00 74 ALA A CA 1
ATOM 614 C C . ALA A 1 74 ? 9.686 -4.396 -33.155 1.00 65.00 74 ALA A C 1
ATOM 616 O O . ALA A 1 74 ? 10.898 -4.232 -33.309 1.00 65.00 74 ALA A O 1
ATOM 617 N N . THR A 1 75 ? 9.187 -4.925 -32.031 1.00 65.75 75 THR A N 1
ATOM 618 C CA . THR A 1 75 ? 10.033 -5.366 -30.911 1.00 65.75 75 THR A CA 1
ATOM 619 C C . THR A 1 75 ? 10.885 -6.579 -31.280 1.00 65.75 75 THR A C 1
ATOM 621 O O . THR A 1 75 ? 12.043 -6.618 -30.871 1.00 65.75 75 THR A O 1
ATOM 624 N N . ASP A 1 76 ? 10.389 -7.490 -32.130 1.00 70.06 76 ASP A N 1
ATOM 625 C CA . ASP A 1 76 ? 11.183 -8.619 -32.651 1.00 70.06 76 ASP A CA 1
ATOM 626 C C . ASP A 1 76 ? 12.413 -8.136 -33.423 1.00 70.06 76 ASP A C 1
ATOM 628 O O . ASP A 1 76 ? 13.532 -8.565 -33.149 1.00 70.06 76 ASP A O 1
ATOM 632 N N . LYS A 1 77 ? 12.233 -7.168 -34.329 1.00 76.00 77 LYS A N 1
ATOM 633 C CA . LYS A 1 77 ? 13.339 -6.611 -35.125 1.00 76.00 77 LYS A CA 1
ATOM 634 C C . LYS A 1 77 ? 14.378 -5.899 -34.261 1.00 76.00 77 LYS A C 1
ATOM 636 O O . LYS A 1 77 ? 15.577 -6.011 -34.518 1.00 76.00 77 LYS A O 1
ATOM 641 N N . VAL A 1 78 ? 13.935 -5.163 -33.240 1.00 77.50 78 VAL A N 1
ATOM 642 C CA . VAL A 1 78 ? 14.838 -4.459 -32.315 1.00 77.50 78 VAL A CA 1
ATOM 643 C C . VAL A 1 78 ? 15.617 -5.451 -31.455 1.00 77.50 78 VAL A C 1
ATOM 645 O O . VAL A 1 78 ? 16.828 -5.291 -31.285 1.00 77.50 78 VAL A O 1
ATOM 648 N N . LEU A 1 79 ? 14.957 -6.489 -30.939 1.00 79.00 79 LEU A N 1
ATOM 649 C CA . LEU A 1 79 ? 15.613 -7.543 -30.168 1.00 79.00 79 LEU A CA 1
ATOM 650 C C . LEU A 1 79 ?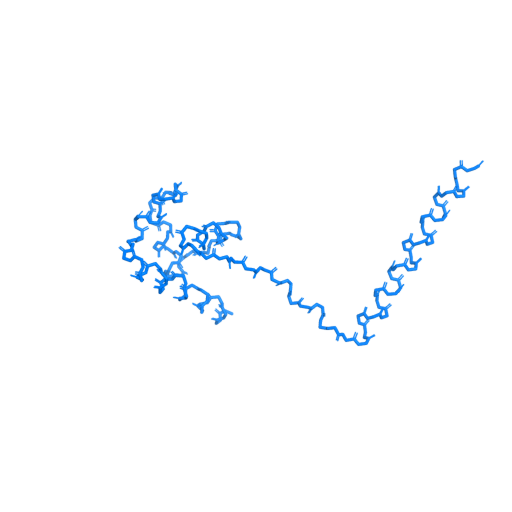 16.601 -8.328 -31.035 1.00 79.00 79 LEU A C 1
ATOM 652 O O . LEU A 1 79 ? 17.753 -8.486 -30.637 1.00 79.00 79 LEU A O 1
ATOM 656 N N . GLU A 1 80 ? 16.210 -8.729 -32.245 1.00 83.81 80 GLU A N 1
ATOM 657 C CA . GLU A 1 80 ? 17.080 -9.438 -33.187 1.00 83.81 80 GLU A CA 1
ATOM 658 C C . GLU A 1 80 ? 18.329 -8.616 -33.541 1.00 83.81 80 GLU A C 1
ATOM 660 O O . GLU A 1 80 ? 19.452 -9.125 -33.483 1.00 83.81 80 GLU A O 1
ATOM 665 N N . TYR A 1 81 ? 18.161 -7.324 -33.842 1.00 83.56 81 TYR A N 1
ATOM 666 C CA . TYR A 1 81 ? 19.282 -6.414 -34.084 1.00 83.56 81 TYR A CA 1
ATOM 667 C C . TYR A 1 81 ? 20.201 -6.304 -32.861 1.00 83.56 81 TYR A C 1
ATOM 669 O O . TYR A 1 81 ? 21.426 -6.366 -32.987 1.00 83.56 81 TYR A O 1
ATOM 677 N N . THR A 1 82 ? 19.619 -6.178 -31.668 1.00 84.44 82 THR A N 1
ATOM 678 C CA . THR A 1 82 ? 20.377 -6.042 -30.420 1.00 84.44 82 THR A CA 1
ATOM 679 C C . THR A 1 82 ? 21.183 -7.306 -30.128 1.00 84.44 82 THR A C 1
ATOM 681 O O . THR A 1 82 ? 22.377 -7.213 -29.838 1.00 84.44 82 THR A O 1
ATOM 684 N N . PHE A 1 83 ? 20.587 -8.491 -30.284 1.00 93.00 83 PHE A N 1
ATOM 685 C CA . PHE A 1 83 ? 21.288 -9.765 -30.112 1.00 93.00 83 PHE A CA 1
ATOM 686 C C . PHE A 1 83 ? 22.406 -9.952 -31.139 1.00 93.00 83 PHE A C 1
ATOM 688 O O . PHE A 1 83 ? 23.516 -10.329 -30.761 1.00 93.00 83 PHE A O 1
ATOM 695 N N . LYS A 1 84 ? 22.166 -9.611 -32.414 1.00 91.44 84 LYS A N 1
ATOM 696 C CA . LYS A 1 84 ? 23.206 -9.628 -33.456 1.00 91.44 84 LYS A CA 1
ATOM 697 C C . LYS A 1 84 ? 24.380 -8.720 -33.097 1.00 91.44 84 LYS A C 1
ATOM 699 O O . LYS A 1 84 ? 25.531 -9.132 -33.220 1.00 91.44 84 LY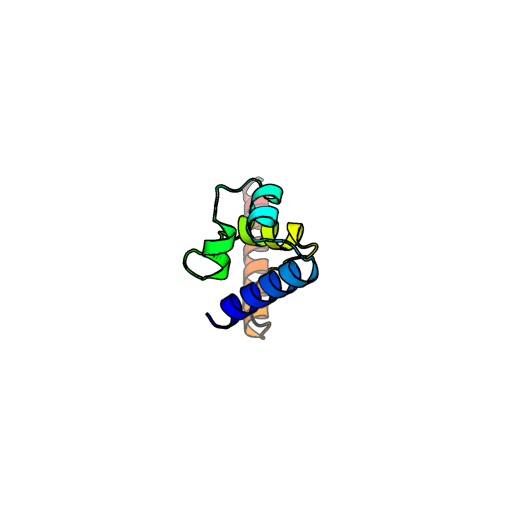S A O 1
ATOM 704 N N . LYS A 1 85 ? 24.105 -7.510 -32.607 1.00 89.88 85 LYS A N 1
ATOM 705 C CA . LYS A 1 85 ? 25.144 -6.545 -32.228 1.00 89.88 85 LYS A CA 1
ATOM 706 C C . LYS A 1 85 ? 25.970 -7.028 -31.033 1.00 89.88 85 LYS A C 1
ATOM 708 O O . LYS A 1 85 ? 27.195 -6.950 -31.073 1.00 89.88 85 LYS A O 1
ATOM 713 N N . ILE A 1 86 ? 25.316 -7.588 -30.013 1.00 91.81 86 ILE A N 1
ATOM 714 C CA . ILE A 1 86 ? 25.992 -8.180 -28.848 1.00 91.81 86 ILE A CA 1
ATOM 715 C C . ILE A 1 86 ? 26.889 -9.349 -29.278 1.00 91.81 86 ILE A C 1
ATOM 717 O O . ILE A 1 86 ? 28.039 -9.423 -28.844 1.00 91.81 86 ILE A O 1
ATOM 721 N N . ALA A 1 87 ? 26.402 -10.230 -30.156 1.00 90.38 87 ALA 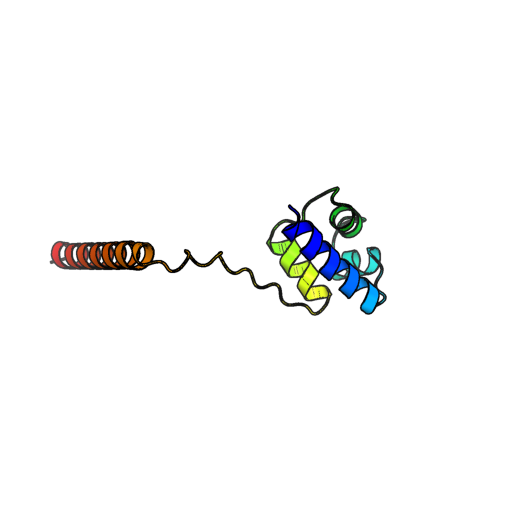A N 1
ATOM 722 C CA . ALA A 1 87 ? 27.174 -11.365 -30.661 1.00 90.38 87 ALA A CA 1
ATOM 723 C C . ALA A 1 87 ? 28.410 -10.920 -31.464 1.00 90.38 87 ALA A C 1
ATOM 725 O O . ALA A 1 87 ? 29.510 -11.416 -31.226 1.00 90.38 87 ALA A O 1
ATOM 726 N N . GLN A 1 88 ? 28.258 -9.933 -32.354 1.00 89.75 88 GLN A N 1
ATOM 727 C CA . GLN A 1 88 ? 29.375 -9.364 -33.118 1.00 89.75 88 GLN A CA 1
ATOM 728 C C . GLN A 1 88 ? 30.430 -8.724 -32.213 1.00 89.75 88 GLN A C 1
ATOM 730 O O . GLN A 1 88 ? 31.630 -8.869 -32.446 1.00 89.75 88 GLN A O 1
ATOM 735 N N . GLU A 1 89 ? 30.001 -8.012 -31.174 1.00 88.81 89 GLU A N 1
ATOM 736 C CA . GLU A 1 89 ? 30.922 -7.368 -30.244 1.00 88.81 89 GLU A CA 1
ATOM 737 C C . GLU A 1 89 ? 31.650 -8.389 -29.359 1.00 88.81 89 GLU A C 1
ATOM 739 O O . GLU A 1 89 ? 32.848 -8.248 -29.111 1.00 88.81 89 GLU A O 1
ATOM 744 N N . ALA A 1 90 ? 30.967 -9.461 -28.948 1.00 88.62 90 ALA A N 1
ATOM 745 C CA . ALA A 1 90 ? 31.590 -10.586 -28.256 1.00 88.62 90 ALA A CA 1
ATOM 746 C C . ALA A 1 90 ? 32.644 -11.283 -29.135 1.00 88.62 90 ALA A C 1
ATOM 748 O O . ALA A 1 90 ? 33.744 -11.562 -28.659 1.00 88.62 90 ALA A O 1
ATOM 749 N N . GLN A 1 91 ? 32.349 -11.494 -30.419 1.00 85.88 91 GLN A N 1
ATOM 750 C CA . GLN A 1 91 ? 33.279 -12.108 -31.365 1.00 85.88 91 GLN A CA 1
ATOM 751 C C . GLN A 1 91 ? 34.515 -11.229 -31.612 1.00 85.88 91 GLN A C 1
ATOM 753 O O . GLN A 1 91 ? 35.639 -11.711 -31.487 1.00 85.88 91 GLN A O 1
ATOM 758 N N . LYS A 1 92 ? 34.335 -9.916 -31.815 1.00 86.31 92 LYS A N 1
ATOM 759 C CA . LYS A 1 92 ? 35.456 -8.961 -31.916 1.00 86.31 92 LYS A CA 1
ATOM 760 C C . LYS A 1 92 ? 36.343 -8.957 -30.672 1.00 86.31 92 LYS A C 1
ATOM 762 O O . LYS A 1 92 ? 37.561 -8.862 -30.785 1.00 86.31 92 LYS A O 1
ATOM 767 N N . ARG A 1 93 ? 35.753 -9.064 -29.476 1.00 84.19 93 ARG A N 1
ATOM 768 C CA . ARG A 1 93 ? 36.511 -9.139 -28.213 1.00 84.19 93 ARG A CA 1
ATOM 769 C C . ARG A 1 93 ? 37.301 -10.440 -28.068 1.00 84.19 93 ARG A C 1
ATOM 771 O O . ARG A 1 93 ? 38.308 -10.435 -27.369 1.00 84.19 93 ARG A O 1
ATOM 778 N N . LEU A 1 94 ? 36.851 -11.535 -28.678 1.00 79.44 94 LEU A N 1
ATOM 779 C CA . LEU A 1 94 ? 37.579 -12.806 -28.703 1.00 79.44 94 LEU A CA 1
ATOM 780 C C . LEU A 1 94 ? 38.710 -12.789 -29.738 1.00 79.44 94 LEU A C 1
ATOM 782 O O . LEU A 1 94 ? 39.799 -13.276 -29.452 1.00 79.44 94 LEU A O 1
ATOM 786 N N . GLU A 1 95 ? 38.473 -12.196 -30.906 1.00 78.38 95 GLU A N 1
ATOM 787 C CA . GLU A 1 95 ? 39.465 -12.075 -31.981 1.00 78.38 95 GLU A CA 1
ATOM 788 C C . GLU A 1 95 ? 40.570 -11.066 -31.641 1.00 78.38 95 GLU A C 1
ATOM 790 O O . GLU A 1 95 ? 41.736 -11.358 -31.862 1.00 78.38 95 GLU A O 1
ATOM 795 N N . GLY A 1 96 ? 40.245 -9.933 -31.007 1.00 68.88 96 GLY A N 1
ATOM 796 C CA . GLY A 1 96 ? 41.236 -8.949 -30.539 1.00 68.88 96 GLY A CA 1
ATOM 797 C C . GLY A 1 96 ? 42.033 -9.365 -29.293 1.00 68.88 96 GLY A C 1
ATOM 798 O O . GLY A 1 96 ? 42.794 -8.559 -28.763 1.00 68.88 96 GLY A O 1
ATOM 799 N N . ARG A 1 97 ? 41.820 -10.585 -28.782 1.00 59.72 97 ARG A N 1
ATOM 800 C CA . ARG A 1 97 ? 42.591 -11.202 -27.687 1.00 59.72 97 ARG A CA 1
ATOM 801 C C . ARG A 1 97 ? 43.538 -12.313 -28.170 1.00 59.72 97 ARG A C 1
ATOM 803 O O . ARG A 1 97 ? 44.201 -12.915 -27.327 1.00 59.72 97 ARG A O 1
ATOM 810 N N . ARG A 1 98 ? 43.557 -12.612 -29.473 1.00 54.12 98 ARG A N 1
ATOM 811 C CA . ARG A 1 98 ? 44.560 -13.466 -30.127 1.00 54.12 98 ARG A CA 1
ATOM 812 C C . ARG A 1 98 ? 45.684 -12.608 -30.685 1.00 54.12 98 ARG A C 1
ATOM 814 O O . ARG A 1 98 ? 46.820 -13.122 -30.686 1.00 54.12 98 ARG A O 1
#

Sequence (98 aa):
MAEYRRLIGLLVARRQQLKLTQVDVNTRMRLGDNLVNRWENFRRFPKGPMLIRWARELGLRLIVSSPCLDYTPATDKVLEYTFKKIAQEAQKRLEGRR

Foldseek 3Di:
DVVLLVLLVVLVVLCVVVVHDLVNLCVVVVHDPCPSVCCSVVVDPDDPVVSQVSQVVSVHGDDDDDPPVVPDVVVVVVVVVVVVVVVVVVVVVVVVVD